Protein 5K92 (pdb70)

Radius of gyration: 14.02 Å; Cα contacts (8 Å, |Δi|>4): 47; chains: 3; bounding box: 42×18×30 Å

Secondary structure (DSSP, 8-state):
-HHHHHHHHHHHHHHHHHHHHHHHHHHT-/-HHHHHHHHHHHHHHHHHHHHHHHHHHH-/-HHHHHHHHHHHHHHHHHHHHHHHHHHT-

B-factor: mean 28.35, std 12.7, range [9.49, 78.38]

Foldseek 3Di:
DVVVVVVVVVVVVVVVVVVVVVVVVVVVD/DVVVVVVVVVVVVVVVVVVVVVVCVVVPD/DVVVVVVVVVVVVVVVVVVVVVVVVVVVD

Sequence (87 aa):
EWEALEKKLAALESSKCCQALLEKKLEALLEHGEWEALEKKLLAALESSKKCQALEKKLEALEHGEWEALLEKKLLAALESSKCCQALEEKKLEEALEHG

Solvent-accessible surface area: 5800 Å² total; per-residue (Å²): 147,41,117,66,15,58,157,78,4,51,40,4,66,70,114,0,108,46,7,58,131,86,4,78,65,38,76,132,97,140,99,112,41,6,70,126,108,2,48,64,8,55,65,63,8,114,44,8,57,135,90,4,69,60,68,87,131,101,134,55,130,49,2,59,160,84,4,56,60,7,60,76,86,0,40,60,7,53,136,58,4,68,56,35,84,155,91

Structure (mmCIF, N/CA/C/O backbone):
data_5K92
#
_entry.id   5K92
#
_cell.length_a   77.574
_cell.length_b   29.409
_cell.length_c   44.353
_cell.angle_alpha   90.00
_cell.angle_beta   118.78
_cell.angle_gamma   90.00
#
_symmetry.space_group_name_H-M   'C 1 2 1'
#
loop_
_entity.id
_entity.type
_entity.pdbx_description
1 polymer Apo-(CSL16C)3
2 non-polymer 'ZINC ION'
3 non-polymer DI(HYDROXYETHYL)ETHER
4 non-polymer 'CHLORIDE ION'
5 non-polymer 'TRIETHYLENE GLYCOL'
6 water water
#
loop_
_atom_site.group_PDB
_atom_site.id
_atom_site.type_symbol
_atom_site.label_atom_id
_atom_site.label_alt_id
_atom_site.label_comp_id
_atom_site.label_asym_id
_atom_site.label_entity_id
_atom_site.label_seq_id
_atom_site.pdbx_PDB_ins_code
_atom_site.Cartn_x
_atom_site.Cartn_y
_atom_site.Cartn_z
_atom_site.occupancy
_atom_site.B_iso_or_equiv
_atom_site.auth_seq_id
_atom_site.auth_comp_id
_atom_site.auth_asym_id
_atom_site.auth_atom_id
_atom_site.pdbx_PDB_model_num
ATOM 7 N N . GLU A 1 2 ? -7.953 9.112 20.583 1.00 31.14 1 GLU A N 1
ATOM 8 C CA . GLU A 1 2 ? -6.878 8.137 20.769 1.00 31.23 1 GLU A CA 1
ATOM 9 C C . GLU A 1 2 ? -6.796 7.161 19.605 1.00 31.60 1 GLU A C 1
ATOM 10 O O . GLU A 1 2 ? -5.701 6.851 19.159 1.00 30.33 1 GLU A O 1
ATOM 22 N N . TRP A 1 3 ? -7.931 6.682 19.099 1.00 24.89 2 TRP A N 1
ATOM 23 C CA . TRP A 1 3 ? -7.886 5.739 17.982 1.00 24.03 2 TRP A CA 1
ATOM 24 C C . TRP A 1 3 ? -7.345 6.432 16.724 1.00 26.84 2 TRP A C 1
ATOM 25 O O . TRP A 1 3 ? -6.445 5.911 16.061 1.00 26.02 2 TRP A O 1
ATOM 46 N N . GLU A 1 4 ? -7.851 7.634 16.436 1.00 27.21 3 GLU A N 1
ATOM 47 C CA . GLU A 1 4 ? -7.409 8.409 15.274 1.00 28.76 3 GLU A CA 1
ATOM 48 C C . GLU A 1 4 ? -5.920 8.682 15.359 1.00 34.05 3 GLU A C 1
ATOM 49 O O . GLU A 1 4 ? -5.218 8.552 14.345 1.00 32.60 3 GLU A O 1
ATOM 61 N N . ALA A 1 5 ? -5.407 8.973 16.568 1.00 31.12 4 ALA A N 1
ATOM 62 C CA . ALA A 1 5 ? -3.977 9.223 16.784 1.00 31.95 4 ALA A CA 1
ATOM 63 C C . ALA A 1 5 ? -3.149 7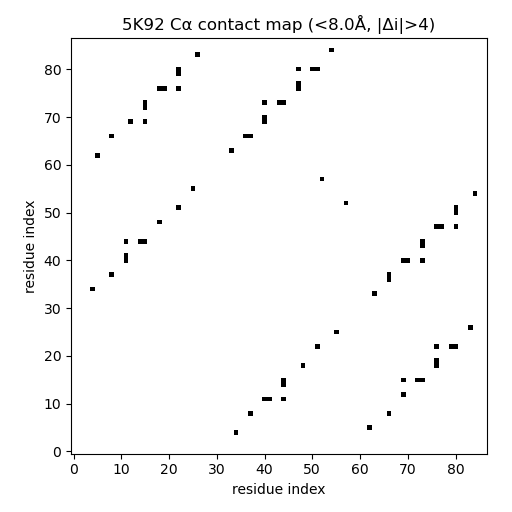.985 16.442 1.00 35.34 4 ALA A C 1
ATOM 64 O O . ALA A 1 5 ? -2.059 8.101 15.885 1.00 34.82 4 ALA A O 1
ATOM 71 N N . LEU A 1 6 ? -3.719 6.844 16.700 1.00 31.17 5 LEU A N 1
ATOM 72 C CA . LEU A 1 6 ? -3.038 5.549 16.470 1.00 31.27 5 LEU A CA 1
ATOM 73 C C . LEU A 1 6 ? -2.946 5.321 14.918 1.00 30.44 5 LEU A C 1
ATOM 74 O O . LEU A 1 6 ? -1.956 4.839 14.396 1.00 28.53 5 LEU A O 1
ATOM 90 N N . GLU A 1 7 ? -4.031 5.668 14.224 1.00 26.11 6 GLU A N 1
ATOM 91 C CA . GLU A 1 7 ? -4.080 5.516 12.773 1.00 23.92 6 GLU A CA 1
ATOM 92 C C . GLU A 1 7 ? -3.138 6.481 12.079 1.00 25.67 6 GLU A C 1
ATOM 93 O O . GLU A 1 7 ? -2.507 6.100 11.082 1.00 26.81 6 GLU A O 1
ATOM 105 N N . LYS A 1 8 ? -3.084 7.739 12.530 1.00 24.91 7 LYS A N 1
ATOM 106 C CA . LYS A 1 8 ? -2.221 8.754 11.905 1.00 26.24 7 LYS A CA 1
ATOM 107 C C . LYS A 1 8 ? -0.740 8.366 12.173 1.00 30.02 7 LYS A C 1
ATOM 108 O O . LYS A 1 8 ? 0.114 8.542 11.297 1.00 29.64 7 LYS A O 1
ATOM 127 N N . LYS A 1 9 ? -0.445 7.823 13.355 1.00 26.14 8 LYS A N 1
ATOM 128 C CA . LYS A 1 9 ? 0.923 7.380 13.678 1.00 27.82 8 LYS A CA 1
ATOM 129 C C . LYS A 1 9 ? 1.347 6.193 12.805 1.00 30.14 8 LYS A C 1
ATOM 130 O O . LYS A 1 9 ? 2.495 6.137 12.357 1.00 29.72 8 LYS A O 1
ATOM 149 N N . LEU A 1 10 ? 0.436 5.259 12.538 1.00 23.68 9 LEU A N 1
ATOM 150 C CA . LEU A 1 10 ? 0.726 4.108 11.693 1.00 23.27 9 LEU A CA 1
ATOM 151 C C . LEU A 1 10 ? 0.976 4.573 10.267 1.00 25.63 9 LEU A C 1
ATOM 152 O O . LEU A 1 10 ? 1.925 4.101 9.645 1.00 25.23 9 LEU A O 1
ATOM 168 N N . ALA A 1 11 ? 0.173 5.521 9.760 1.00 23.65 10 ALA A N 1
ATOM 169 C CA . ALA A 1 11 ? 0.352 6.104 8.437 1.00 23.28 10 ALA A CA 1
ATOM 170 C C . ALA A 1 11 ? 1.719 6.781 8.331 1.00 26.37 10 ALA A C 1
ATOM 171 O O . ALA A 1 11 ? 2.372 6.687 7.290 1.00 24.80 10 ALA A O 1
ATOM 178 N N . ALA A 1 12 ? 2.161 7.442 9.395 1.00 25.08 11 ALA A N 1
ATOM 179 C CA . ALA A 1 12 ? 3.473 8.120 9.383 1.00 27.68 11 ALA A CA 1
ATOM 180 C C . ALA A 1 12 ? 4.603 7.087 9.372 1.00 31.54 11 ALA A C 1
ATOM 181 O O . ALA A 1 12 ? 5.579 7.254 8.630 1.00 30.94 11 ALA A O 1
ATOM 188 N N . LEU A 1 13 ? 4.464 6.003 10.119 1.00 26.36 12 LEU A N 1
ATOM 189 C CA . LEU A 1 13 ? 5.442 4.918 10.121 1.00 27.90 12 LEU A CA 1
ATOM 190 C C . LEU A 1 13 ? 5.485 4.233 8.758 1.00 27.42 12 LEU A C 1
ATOM 191 O O . LEU A 1 13 ? 6.567 3.902 8.283 1.00 25.61 12 LEU A O 1
ATOM 207 N N . GLU A 1 14 ? 4.339 4.047 8.098 1.00 23.22 13 GLU A N 1
ATOM 208 C CA . GLU A 1 14 ? 4.345 3.421 6.791 1.00 21.28 13 GLU A CA 1
ATOM 209 C C . GLU A 1 14 ? 5.165 4.273 5.810 1.00 23.95 13 GLU A C 1
ATOM 210 O O . GLU A 1 14 ? 5.961 3.715 5.045 1.00 23.35 13 GLU A O 1
ATOM 222 N N . SER A 1 15 ? 4.975 5.605 5.831 1.00 22.24 14 SER A N 1
ATOM 223 C CA A SER A 1 15 ? 5.712 6.507 4.960 0.50 22.69 14 SER A CA 1
ATOM 224 C CA B SER A 1 15 ? 5.705 6.542 4.979 0.50 22.86 14 SER A CA 1
ATOM 225 C C . SER A 1 15 ? 7.212 6.461 5.286 1.00 25.83 14 SER A C 1
ATOM 226 O O . SER A 1 15 ? 8.042 6.413 4.369 1.00 23.53 14 SER A O 1
ATOM 241 N N . LYS A 1 16 ? 7.570 6.436 6.545 1.00 23.87 15 LYS A N 1
ATOM 242 C CA . LYS A 1 16 ? 8.985 6.377 6.943 1.00 26.33 15 LYS A CA 1
ATOM 243 C C . LYS A 1 16 ? 9.649 5.063 6.522 1.00 29.99 15 LYS A C 1
ATOM 244 O O . LYS A 1 16 ? 10.788 5.066 6.045 1.00 28.19 15 LYS A O 1
ATOM 263 N N . CYS A 1 17 ? 8.904 3.935 6.557 1.00 26.97 16 CYS A N 1
ATOM 264 C CA A CYS A 1 17 ? 9.458 2.646 6.152 0.50 28.66 16 CYS A CA 1
ATOM 265 C CA B CYS A 1 17 ? 9.391 2.615 6.237 0.50 25.08 16 CYS A CA 1
ATOM 266 C C . CYS A 1 17 ? 9.592 2.528 4.637 1.00 26.83 16 CYS A C 1
ATOM 267 O O . CYS A 1 17 ? 10.574 1.929 4.157 1.00 24.28 16 CYS A O 1
ATOM 281 N N . GLN A 1 18 ? 8.710 3.128 3.946 1.00 21.28 17 GLN A N 1
ATOM 282 C CA . GLN A 1 18 ? 8.830 3.185 2.504 1.00 21.35 17 GLN A CA 1
ATOM 283 C C . GLN A 1 18 ? 10.095 3.994 2.197 1.00 22.78 17 GLN A C 1
ATOM 284 O O . GLN A 1 18 ? 10.872 3.611 1.319 1.00 22.62 17 GLN A O 1
ATOM 298 N N . ALA A 1 19 ? 10.314 5.107 2.889 1.00 21.74 18 ALA A N 1
ATOM 299 C CA . ALA A 1 19 ? 11.496 5.908 2.600 1.00 22.99 18 ALA A CA 1
ATOM 300 C C . ALA A 1 19 ? 12.760 5.129 2.903 1.00 24.11 18 ALA A C 1
ATOM 301 O O . ALA A 1 19 ? 13.729 5.191 2.139 1.00 22.33 18 ALA A O 1
ATOM 308 N N . LEU A 1 20 ? 12.768 4.374 3.972 1.00 21.39 19 LEU A N 1
ATOM 309 C CA A LEU A 1 20 ? 13.926 3.544 4.338 0.50 20.78 19 LEU A CA 1
ATOM 310 C CA B LEU A 1 20 ? 13.930 3.589 4.330 0.50 21.19 19 LEU A CA 1
ATOM 311 C C . LEU A 1 20 ? 14.188 2.517 3.269 1.00 21.74 19 LEU A C 1
ATOM 312 O O . LEU A 1 20 ? 15.332 2.270 2.907 1.00 20.97 19 LEU A O 1
ATOM 343 N N . GLU A 1 21 ? 13.136 1.880 2.777 1.00 17.49 20 GLU A N 1
ATOM 344 C CA . GLU A 1 21 ? 13.255 0.862 1.749 1.00 17.47 20 GLU A CA 1
ATOM 345 C C . GLU A 1 21 ? 13.896 1.422 0.511 1.00 17.53 20 GLU A C 1
ATOM 346 O O . GLU A 1 21 ? 14.723 0.763 -0.100 1.00 17.51 20 GLU A O 1
ATOM 358 N N . LYS A 1 22 ? 13.443 2.604 0.057 1.00 16.88 21 LYS A N 1
ATOM 359 C CA . LYS A 1 22 ? 14.011 3.143 -1.169 1.00 17.49 21 LYS A CA 1
ATOM 360 C C . LYS A 1 22 ? 15.457 3.568 -0.950 1.00 17.70 21 LYS A C 1
ATOM 361 O O . LYS A 1 22 ? 16.277 3.367 -1.845 1.00 17.87 21 LYS A O 1
ATOM 380 N N . LYS A 1 23 ? 15.803 4.110 0.234 1.00 17.87 22 LYS A N 1
ATOM 381 C CA . LYS A 1 23 ? 17.168 4.532 0.520 1.00 19.49 22 LYS A CA 1
ATOM 382 C C . LYS A 1 23 ? 18.083 3.331 0.607 1.00 18.15 22 LYS A C 1
ATOM 383 O O . LYS A 1 23 ? 19.217 3.377 0.076 1.00 18.97 22 LYS A O 1
ATOM 402 N N . LEU A 1 24 ? 17.628 2.226 1.209 1.00 17.89 23 LEU A N 1
ATOM 403 C CA . LEU A 1 24 ? 18.441 1.033 1.278 1.00 17.73 23 LEU A CA 1
ATOM 404 C C . LEU A 1 24 ? 18.678 0.478 -0.154 1.00 17.36 23 LEU A C 1
ATOM 405 O O . LEU A 1 24 ? 19.776 0.009 -0.473 1.00 16.84 23 LEU A O 1
ATOM 421 N N . GLU A 1 25 ? 17.642 0.541 -1.032 1.00 14.77 24 GLU A N 1
ATOM 422 C CA . GLU A 1 25 ? 17.795 0.103 -2.416 1.00 15.77 24 GLU A CA 1
ATOM 423 C C . GLU A 1 25 ? 18.880 0.925 -3.107 1.00 17.64 24 GLU A C 1
ATOM 424 O O . GLU A 1 25 ? 19.692 0.399 -3.864 1.00 17.36 24 GLU A O 1
ATOM 436 N N . ALA A 1 26 ? 18.930 2.216 -2.836 1.00 15.81 25 ALA A N 1
ATOM 437 C CA . ALA A 1 26 ? 19.984 3.029 -3.444 1.00 16.63 25 ALA A CA 1
ATOM 438 C C . ALA A 1 26 ? 21.356 2.655 -2.928 1.00 18.16 25 ALA A C 1
ATOM 439 O O . ALA A 1 26 ? 22.284 2.498 -3.718 1.00 17.58 25 ALA A O 1
ATOM 446 N N . LEU A 1 27 ? 21.495 2.492 -1.599 1.00 17.70 26 LEU A N 1
ATOM 447 C CA A LEU A 1 27 ? 22.797 2.149 -1.022 0.50 17.36 26 LEU A CA 1
ATOM 448 C CA B LEU A 1 27 ? 22.771 2.177 -0.977 0.50 18.18 26 LEU A CA 1
ATOM 449 C C . LEU A 1 27 ? 23.296 0.824 -1.492 1.00 20.87 26 LEU A C 1
ATOM 450 O O . LEU A 1 27 ? 24.486 0.668 -1.709 1.00 22.00 26 LEU A O 1
ATOM 481 N N . GLU A 1 28 ? 22.407 -0.138 -1.653 1.00 18.01 27 GLU A N 1
ATOM 482 C CA . GLU A 1 28 ? 22.723 -1.452 -2.183 1.00 18.42 27 GLU A CA 1
ATOM 483 C C . GLU A 1 28 ? 23.412 -1.331 -3.521 1.00 20.09 27 GLU A C 1
ATOM 484 O O . GLU A 1 28 ? 24.195 -2.220 -3.912 1.00 21.77 27 GLU A O 1
ATOM 496 N N . HIS A 1 29 ? 23.083 -0.280 -4.289 1.00 17.84 28 HIS A N 1
ATOM 497 C CA . HIS A 1 29 ? 23.616 -0.057 -5.628 1.00 19.08 28 HIS A CA 1
ATOM 498 C C . HIS A 1 29 ? 24.677 1.068 -5.653 1.00 23.85 28 HIS A C 1
ATOM 499 O O . HIS A 1 29 ? 24.952 1.601 -6.748 1.00 25.54 28 HIS A O 1
ATOM 513 N N . GLY A 1 30 ? 25.277 1.365 -4.502 1.00 22.73 29 GLY A N 1
ATOM 514 C CA . GLY A 1 30 ? 26.379 2.327 -4.400 1.00 24.84 29 GLY A CA 1
ATOM 515 C C . GLY A 1 30 ? 26.030 3.607 -3.663 1.00 27.89 29 GLY A C 1
ATOM 516 O O . GLY A 1 30 ? 26.909 4.281 -3.086 0.80 26.97 29 GLY A O 1
ATOM 527 N N . GLU B 1 2 ? -6.279 -5.872 24.063 1.00 16.70 1 GLU B N 1
ATOM 528 C CA . GLU B 1 2 ? -5.984 -5.699 22.639 1.00 18.62 1 GLU B CA 1
ATOM 529 C C . GLU B 1 2 ? -5.475 -4.317 22.269 1.00 18.36 1 GLU B C 1
ATOM 530 O O . GLU B 1 2 ? -4.517 -4.232 21.512 1.00 19.02 1 GLU B O 1
ATOM 542 N N . TRP B 1 3 ? -6.009 -3.265 22.843 1.00 16.76 2 TRP B N 1
ATOM 543 C CA . TRP B 1 3 ? -5.523 -1.916 22.548 1.00 18.53 2 TRP B CA 1
ATOM 544 C C . TRP B 1 3 ? -4.083 -1.755 22.976 1.00 19.96 2 TRP B C 1
ATOM 545 O O . TRP B 1 3 ? -3.244 -1.266 22.217 1.00 19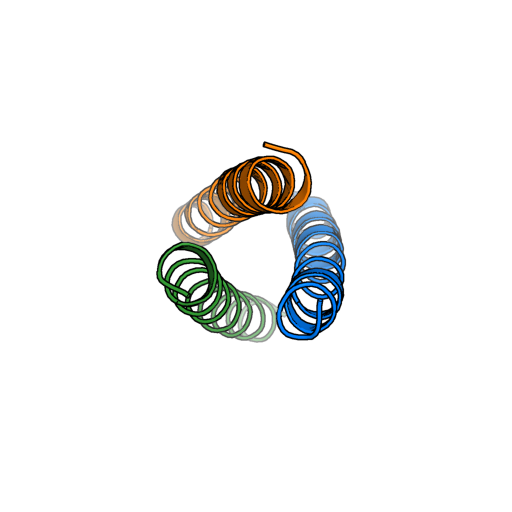.49 2 TRP B O 1
ATOM 566 N N . GLU B 1 4 ? -3.765 -2.162 24.203 1.00 16.74 3 GLU B N 1
ATOM 567 C CA . GLU B 1 4 ? -2.403 -2.102 24.703 1.00 16.78 3 GLU B CA 1
ATOM 568 C C . GLU B 1 4 ? -1.468 -2.870 23.786 1.00 18.43 3 GLU B C 1
ATOM 569 O O . GLU B 1 4 ? -0.340 -2.403 23.545 1.00 17.79 3 GLU B O 1
ATOM 581 N N . ALA B 1 5 ? -1.856 -4.051 23.331 1.00 16.72 4 ALA B N 1
ATOM 582 C CA . ALA B 1 5 ? -1.006 -4.857 22.451 1.00 16.92 4 ALA B CA 1
ATOM 583 C C . ALA B 1 5 ? -0.721 -4.100 21.152 1.00 19.77 4 ALA B C 1
ATOM 584 O O . ALA B 1 5 ? 0.440 -4.107 20.709 1.00 20.55 4 ALA B O 1
ATOM 591 N N . LEU B 1 6 ? -1.712 -3.363 20.632 1.00 18.75 5 LEU B N 1
ATOM 592 C CA . LEU B 1 6 ? -1.539 -2.554 19.406 1.00 21.57 5 LEU B CA 1
ATOM 593 C C . LEU B 1 6 ? -0.585 -1.422 19.674 1.00 24.64 5 LEU B C 1
ATOM 594 O O . LEU B 1 6 ? 0.325 -1.182 18.883 1.00 23.42 5 LEU B O 1
ATOM 610 N N . GLU B 1 7 ? -0.788 -0.698 20.763 1.00 20.34 6 GLU B N 1
ATOM 611 C CA . GLU B 1 7 ? 0.081 0.419 21.123 1.00 22.94 6 GLU B CA 1
ATOM 612 C C . GLU B 1 7 ? 1.508 -0.038 21.315 1.00 25.45 6 GLU B C 1
ATOM 613 O O . GLU B 1 7 ? 2.430 0.651 20.833 1.00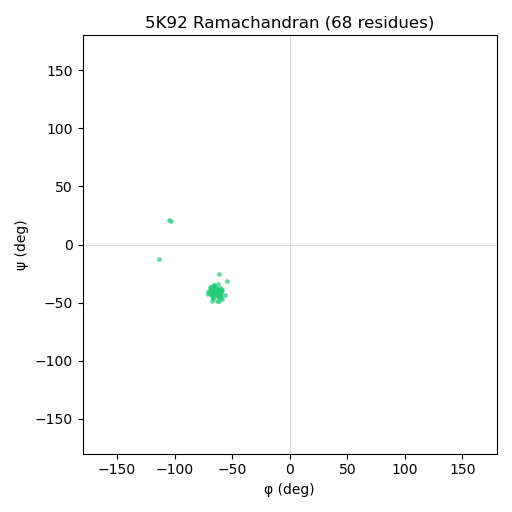 25.93 6 GLU B O 1
ATOM 625 N N . LYS B 1 8 ? 1.733 -1.189 21.970 1.00 21.19 7 LYS B N 1
ATOM 626 C CA . LYS B 1 8 ? 3.062 -1.733 22.181 1.00 21.77 7 LYS B CA 1
ATOM 627 C C . LYS B 1 8 ? 3.714 -2.132 20.869 1.00 23.44 7 LYS B C 1
ATOM 628 O O . LYS B 1 8 ? 4.921 -1.914 20.674 1.00 24.21 7 LYS B O 1
ATOM 647 N N . LYS B 1 9 ? 2.957 -2.753 19.966 1.00 21.15 8 LYS B N 1
ATOM 648 C CA . LYS B 1 9 ? 3.563 -3.140 18.700 1.00 21.76 8 LYS B CA 1
ATOM 649 C C . LYS B 1 9 ? 3.938 -1.897 17.889 1.00 21.98 8 LYS B C 1
ATOM 650 O O . LYS B 1 9 ? 4.994 -1.917 17.243 1.00 21.09 8 LYS B O 1
ATOM 669 N N . LEU B 1 10 ? 3.123 -0.859 17.887 1.00 19.83 9 LEU B N 1
ATOM 670 C CA A LEU B 1 10 ? 3.415 0.371 17.151 0.50 21.60 9 LEU B CA 1
ATOM 671 C CA B LEU B 1 10 ? 3.441 0.375 17.160 0.50 21.44 9 LEU B CA 1
ATOM 672 C C . LEU B 1 10 ? 4.653 1.043 17.746 1.00 24.79 9 LEU B C 1
ATOM 673 O O . LEU B 1 10 ? 5.519 1.504 17.004 1.00 24.71 9 LEU B O 1
ATOM 704 N N . ALA B 1 11 ? 4.753 1.087 19.068 1.00 22.55 10 ALA B N 1
ATOM 705 C CA . ALA B 1 11 ? 5.933 1.686 19.705 1.00 22.46 10 ALA B CA 1
ATOM 706 C C . ALA B 1 11 ? 7.197 0.910 19.361 1.00 24.29 10 ALA B C 1
ATOM 707 O O . ALA B 1 11 ? 8.253 1.531 19.089 1.00 24.00 10 ALA B O 1
ATOM 714 N N . ALA B 1 12 ? 7.143 -0.429 19.359 1.00 21.94 11 ALA B N 1
ATOM 715 C CA . ALA B 1 12 ? 8.266 -1.283 18.993 1.00 24.15 11 ALA B CA 1
ATOM 716 C C . ALA B 1 12 ? 8.663 -1.025 17.548 1.00 23.15 11 ALA B C 1
ATOM 717 O O . ALA B 1 12 ? 9.857 -0.955 17.278 1.00 22.70 11 ALA B O 1
ATOM 724 N N . LEU B 1 13 ? 7.700 -0.864 16.632 1.00 21.37 12 LEU B N 1
ATOM 725 C CA . LEU B 1 13 ? 8.047 -0.566 15.231 1.00 21.76 12 LEU B CA 1
ATOM 726 C C . LEU B 1 13 ? 8.648 0.813 15.078 1.00 24.34 12 LEU B C 1
ATOM 727 O O . LEU B 1 13 ? 9.561 0.981 14.270 1.00 23.57 12 LEU B O 1
ATOM 743 N N . GLU B 1 14 ? 8.165 1.805 15.815 1.00 21.63 13 GLU B N 1
ATOM 744 C CA . GLU B 1 14 ? 8.737 3.147 15.744 1.00 22.95 13 GLU B CA 1
ATOM 745 C C . GLU B 1 14 ? 10.207 3.079 16.168 1.00 26.68 13 GLU B C 1
ATOM 746 O O . GLU B 1 14 ? 11.072 3.659 15.484 1.00 25.82 13 GLU B O 1
ATOM 758 N N . SER B 1 15 ? 10.506 2.358 17.254 1.00 23.21 14 SER B N 1
ATOM 759 C CA A SER B 1 15 ? 11.868 2.205 17.754 0.50 22.84 14 SER B CA 1
ATOM 760 C CA B SER B 1 15 ? 11.863 2.179 17.774 0.50 23.01 14 SER B CA 1
ATOM 761 C C . SER B 1 15 ? 12.743 1.460 16.755 1.00 24.84 14 SER B C 1
ATOM 762 O O . SER B 1 15 ? 13.901 1.873 16.506 1.00 24.35 14 SER B O 1
ATOM 777 N N . LYS B 1 16 ? 12.218 0.367 16.166 1.00 22.13 15 LYS B N 1
ATOM 778 C CA A LYS B 1 16 ? 12.948 -0.400 15.167 0.26 21.04 15 LYS B CA 1
ATOM 779 C CA B LYS B 1 16 ? 12.966 -0.385 15.166 0.66 22.31 15 LYS B CA 1
ATOM 780 C C . LYS B 1 16 ? 13.299 0.489 13.974 1.00 23.08 15 LYS B C 1
ATOM 781 O O . LYS B 1 16 ? 14.417 0.433 13.501 1.00 21.95 15 LYS B O 1
ATOM 818 N N . CYS B 1 17 ? 12.361 1.325 13.500 1.00 24.47 16 CYS B N 1
ATOM 819 C CA . CYS B 1 17 ? 12.629 2.230 12.354 1.00 26.31 16 CYS B CA 1
ATOM 820 C C . CYS B 1 17 ? 13.656 3.284 12.671 1.00 28.22 16 CYS B C 1
ATOM 821 O O . CYS B 1 17 ? 14.451 3.635 11.784 1.00 23.89 16 CYS B O 1
ATOM 829 N N . GLN B 1 18 ? 13.687 3.785 13.904 1.00 25.29 17 GLN B N 1
ATOM 830 C CA . GLN B 1 18 ? 14.706 4.758 14.331 1.00 25.10 17 GLN B CA 1
ATOM 831 C C . GLN B 1 18 ? 16.061 4.084 14.366 1.00 25.60 17 GLN B C 1
ATOM 832 O O . GLN B 1 18 ? 17.060 4.656 13.940 1.00 24.45 17 GLN B O 1
ATOM 846 N N . ALA B 1 19 ? 16.113 2.857 14.816 1.00 20.94 18 ALA B N 1
ATOM 847 C CA . ALA B 1 19 ? 17.347 2.098 14.899 1.00 20.15 18 ALA B CA 1
ATOM 848 C C . ALA B 1 19 ? 17.852 1.775 13.480 1.00 20.22 18 ALA B C 1
ATOM 849 O O . ALA B 1 19 ? 19.049 1.888 13.231 1.00 19.55 18 ALA B O 1
ATOM 856 N N . LEU B 1 20 ? 16.954 1.435 12.556 1.00 18.46 19 LEU B N 1
ATOM 857 C CA . LEU B 1 20 ? 17.372 1.135 11.185 1.00 19.53 19 LEU B CA 1
ATOM 858 C C . LEU B 1 20 ? 17.885 2.366 10.475 1.00 21.02 19 LEU B C 1
ATOM 859 O O . LEU B 1 20 ? 18.914 2.269 9.798 1.00 18.62 19 LEU B O 1
ATOM 875 N N . GLU B 1 21 ? 17.212 3.508 10.647 1.00 19.09 20 GLU B N 1
ATOM 876 C CA . GLU B 1 21 ? 17.648 4.734 9.983 1.00 20.23 20 GLU B CA 1
ATOM 877 C C . GLU B 1 21 ? 19.029 5.095 10.556 1.00 18.91 20 GLU B C 1
ATOM 878 O O . GLU B 1 21 ? 19.916 5.459 9.777 1.00 18.85 20 GLU B O 1
ATOM 890 N N . LYS B 1 22 ? 19.284 4.922 11.845 1.00 17.81 21 LYS B N 1
ATOM 891 C CA . LYS B 1 22 ? 20.590 5.200 12.437 1.00 19.42 21 LYS B CA 1
ATOM 892 C C . LYS B 1 22 ? 21.674 4.309 11.812 1.00 18.96 21 LYS B C 1
ATOM 893 O O . LYS B 1 22 ? 22.745 4.778 11.418 1.00 21.00 21 LYS B O 1
ATOM 912 N N . LYS B 1 23 ? 21.417 3.002 11.717 1.00 18.07 22 LYS B N 1
ATOM 913 C CA . LYS B 1 23 ? 22.387 2.082 11.141 1.00 19.17 22 LYS B CA 1
ATOM 914 C C . LYS B 1 23 ? 22.604 2.369 9.637 1.00 17.13 22 LYS B C 1
ATOM 915 O O . LYS B 1 23 ? 23.732 2.240 9.155 1.00 18.17 22 LYS B O 1
ATOM 934 N N . LEU B 1 24 ? 21.565 2.782 8.905 1.00 16.55 23 LEU B N 1
ATOM 935 C CA . LEU B 1 24 ? 21.711 3.168 7.489 1.00 17.14 23 LEU B CA 1
ATOM 936 C C . LEU B 1 24 ? 22.631 4.362 7.368 1.00 16.92 23 LEU B C 1
ATOM 937 O O . LEU B 1 24 ? 23.492 4.387 6.479 1.00 16.53 23 LEU B O 1
ATOM 953 N N . GLU B 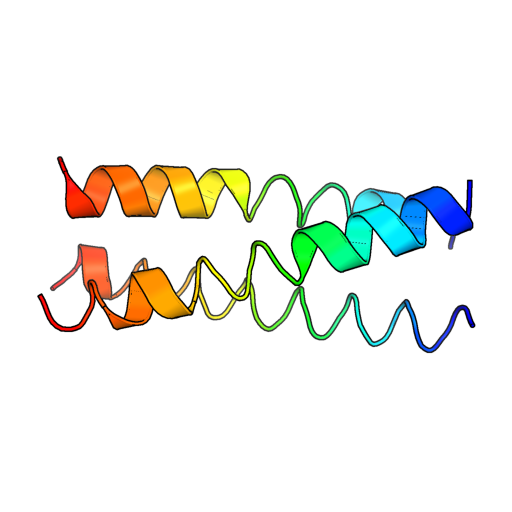1 25 ? 22.447 5.354 8.247 1.00 15.46 24 GLU B N 1
ATOM 954 C CA . GLU B 1 25 ? 23.276 6.552 8.190 1.00 14.57 24 GLU B CA 1
ATOM 955 C C . GLU B 1 25 ? 24.728 6.229 8.498 1.00 15.42 24 GLU B C 1
ATOM 956 O O . GLU B 1 25 ? 25.644 6.701 7.814 1.00 15.46 24 GLU B O 1
ATOM 968 N N . ALA B 1 26 ? 24.949 5.342 9.477 1.00 15.84 25 ALA B N 1
ATOM 969 C CA . ALA B 1 26 ? 26.292 4.887 9.784 1.00 18.20 25 ALA B CA 1
ATOM 970 C C . ALA B 1 26 ? 26.948 4.137 8.629 1.00 19.99 25 ALA B C 1
ATOM 971 O O . ALA B 1 26 ? 28.148 4.321 8.333 1.00 20.12 25 ALA B O 1
ATOM 978 N N . LEU B 1 27 ? 26.181 3.327 7.913 1.00 17.00 26 LEU B N 1
ATOM 979 C CA . LEU B 1 27 ? 26.738 2.613 6.785 1.00 18.99 26 LEU B CA 1
ATOM 980 C C . LEU B 1 27 ? 27.030 3.551 5.651 1.00 19.86 26 LEU B C 1
ATOM 981 O O . LEU B 1 27 ? 28.045 3.396 4.971 1.00 21.68 26 LEU B O 1
ATOM 997 N N . GLU B 1 28 ? 26.122 4.478 5.367 1.00 16.09 27 GLU B N 1
ATOM 998 C CA . GLU B 1 28 ? 26.315 5.365 4.264 1.00 16.14 27 GLU B CA 1
ATOM 999 C C . GLU B 1 28 ? 27.475 6.317 4.465 1.00 17.36 27 GLU B C 1
ATOM 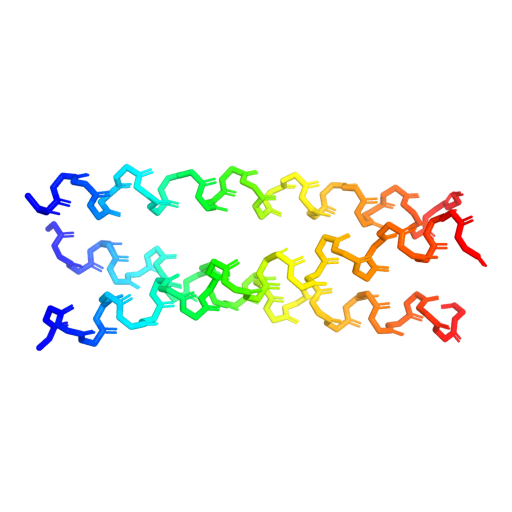1000 O O . GLU B 1 28 ? 28.174 6.590 3.488 1.00 18.64 27 GLU B O 1
ATOM 1012 N N . HIS B 1 29 ? 27.639 6.840 5.657 1.00 15.17 28 HIS B N 1
ATOM 1013 C CA . HIS B 1 29 ? 28.588 7.946 5.907 1.00 15.31 28 HIS B CA 1
ATOM 1014 C C . HIS B 1 29 ? 29.768 7.588 6.780 1.00 19.01 28 HIS B C 1
ATOM 1015 O O . HIS B 1 29 ? 30.736 8.370 6.808 1.00 19.28 28 HIS B O 1
ATOM 1029 N N . GLY B 1 30 ? 29.729 6.448 7.432 1.00 18.39 29 GLY B N 1
ATOM 1030 C CA . GLY B 1 30 ? 30.758 6.069 8.396 1.00 19.45 29 GLY B CA 1
ATOM 1031 C C . GLY B 1 30 ? 31.855 5.182 7.885 1.00 26.64 29 GLY B C 1
ATOM 1032 O O . GLY B 1 30 ? 32.791 4.911 8.651 1.00 28.03 29 GLY B O 1
ATOM 1043 N N . GLU C 1 2 ? -12.646 -1.835 10.954 0.93 18.96 1 GLU C N 1
ATOM 1044 C CA . GLU C 1 2 ? -11.683 -0.773 11.270 0.93 20.81 1 GLU C CA 1
ATOM 1045 C C . GLU C 1 2 ? -10.440 -1.362 12.010 0.93 19.77 1 GLU C C 1
ATOM 1046 O O . GLU C 1 2 ? -9.284 -1.214 11.596 0.93 18.91 1 GLU C O 1
ATOM 1057 N N . TRP C 1 3 ? -10.708 -2.081 13.058 1.00 18.06 2 TRP C N 1
ATOM 1058 C CA . TRP C 1 3 ? -9.656 -2.642 13.875 1.00 19.02 2 TRP C CA 1
ATOM 1059 C C . TRP C 1 3 ? -8.881 -3.723 13.136 1.00 19.14 2 TRP C C 1
ATOM 1060 O O . TRP C 1 3 ? -7.646 -3.738 13.158 1.00 20.26 2 TRP C O 1
ATOM 1073 N N . GLU C 1 4 ? -9.568 -4.584 12.463 1.00 17.85 3 GLU C N 1
ATOM 1074 C CA . GLU C 1 4 ? -8.947 -5.714 11.754 1.00 17.64 3 GLU C CA 1
ATOM 1075 C C . GLU C 1 4 ? -8.050 -5.208 10.619 1.00 20.00 3 GLU C C 1
ATOM 1076 O O . GLU C 1 4 ? -6.971 -5.760 10.387 1.00 19.41 3 GLU C O 1
ATOM 1088 N N . ALA C 1 5 ? -8.475 -4.141 9.911 1.00 18.27 4 ALA C N 1
ATOM 1089 C CA . ALA C 1 5 ? -7.635 -3.564 8.854 1.00 17.27 4 ALA C CA 1
ATOM 1090 C C . ALA C 1 5 ? -6.391 -2.931 9.450 1.00 18.89 4 ALA C C 1
ATOM 1091 O O . ALA C 1 5 ? -5.338 -3.036 8.832 1.00 18.79 4 ALA C O 1
ATOM 1098 N N . LEU C 1 6 ? -6.486 -2.276 10.632 1.00 16.96 5 LEU C N 1
ATOM 1099 C CA A LEU C 1 6 ? -5.294 -1.667 11.217 0.50 17.09 5 LEU C CA 1
ATOM 1100 C CA B LEU C 1 6 ? -5.336 -1.654 11.308 0.50 18.65 5 LEU C CA 1
ATOM 1101 C C . LEU C 1 6 ? -4.355 -2.759 11.685 1.00 19.56 5 LEU C C 1
ATOM 1102 O O . LEU C 1 6 ? -3.139 -2.641 11.451 1.00 18.39 5 LEU C O 1
ATOM 1133 N N . GLU C 1 7 ? -4.866 -3.859 12.231 1.00 18.31 6 GLU C N 1
ATOM 1134 C CA . GLU C 1 7 ? -3.978 -4.969 12.623 1.00 18.20 6 GLU C CA 1
ATOM 1135 C C . GLU C 1 7 ? -3.267 -5.566 11.419 1.00 20.70 6 GLU C C 1
ATOM 1136 O O . GLU C 1 7 ? -2.083 -5.903 11.511 1.00 20.80 6 GLU C O 1
ATOM 1148 N N . LYS C 1 8 ? -3.956 -5.699 10.295 1.00 17.96 7 LYS C N 1
ATOM 1149 C CA . LYS C 1 8 ? -3.355 -6.210 9.063 1.00 18.80 7 LYS C CA 1
ATOM 1150 C C . LYS C 1 8 ? -2.253 -5.274 8.613 1.00 19.23 7 LYS C C 1
ATOM 1151 O O . LYS C 1 8 ? -1.164 -5.754 8.256 1.00 19.33 7 LYS C O 1
ATOM 1170 N N . LYS C 1 9 ? -2.493 -3.943 8.635 1.00 18.15 8 LYS C N 1
ATOM 1171 C CA . LYS C 1 9 ? -1.470 -2.976 8.228 1.00 18.40 8 LYS C CA 1
ATOM 1172 C C . LYS C 1 9 ? -0.254 -3.074 9.156 1.00 19.73 8 LYS C C 1
ATOM 1173 O O . LYS C 1 9 ? 0.879 -2.993 8.681 1.00 19.40 8 LYS C O 1
ATOM 1192 N N . LEU C 1 10 ? -0.466 -3.237 10.464 1.00 17.73 9 LEU C N 1
ATOM 1193 C CA A LEU C 1 10 ? 0.635 -3.387 11.424 0.50 18.26 9 LEU C CA 1
ATOM 1194 C CA B LEU C 1 10 ? 0.613 -3.368 11.412 0.50 17.53 9 LEU C CA 1
ATOM 1195 C C . LEU C 1 10 ? 1.412 -4.644 11.154 1.00 19.35 9 LEU C C 1
ATOM 1196 O O . LEU C 1 10 ? 2.643 -4.608 11.165 1.00 18.61 9 LEU C O 1
ATOM 1227 N N . ALA C 1 11 ? 0.757 -5.750 10.887 1.00 18.33 10 ALA C N 1
ATOM 1228 C CA . ALA C 1 11 ? 1.481 -6.981 10.595 1.00 19.00 10 ALA C CA 1
ATOM 1229 C C . ALA C 1 11 ? 2.305 -6.850 9.297 1.00 21.05 10 ALA C C 1
ATOM 1230 O O . ALA C 1 11 ? 3.454 -7.330 9.230 1.00 20.44 10 ALA C O 1
ATOM 1237 N N . ALA C 1 12 ? 1.774 -6.159 8.293 1.00 18.94 11 ALA C N 1
ATOM 1238 C CA . ALA C 1 12 ? 2.529 -5.966 7.041 1.00 18.86 11 ALA C CA 1
ATOM 1239 C C . ALA C 1 12 ? 3.723 -5.069 7.290 1.00 18.96 11 ALA C C 1
ATOM 1240 O O . ALA C 1 12 ? 4.796 -5.305 6.714 1.00 19.29 11 ALA C O 1
ATOM 1247 N N . LEU C 1 13 ? 3.568 -4.058 8.144 1.00 17.50 12 LEU C N 1
ATOM 1248 C CA . LEU C 1 13 ? 4.676 -3.163 8.467 1.00 18.29 12 LEU C CA 1
ATOM 1249 C C . LEU C 1 13 ? 5.746 -3.913 9.256 1.00 18.58 12 LEU C C 1
ATOM 1250 O O . LEU C 1 13 ? 6.929 -3.715 8.990 1.00 18.30 12 LEU C O 1
ATOM 1266 N N . GLU C 1 14 ? 5.354 -4.806 10.184 1.00 16.97 13 GLU C N 1
ATOM 1267 C CA . GLU C 1 14 ? 6.332 -5.627 10.926 1.00 18.84 13 GLU C CA 1
ATOM 1268 C C . GLU C 1 14 ? 7.118 -6.489 9.959 1.00 19.35 13 GLU C C 1
ATOM 1269 O O . GLU C 1 14 ? 8.345 -6.563 10.078 1.00 20.39 13 GLU C O 1
ATOM 1281 N N . SER C 1 15 ? 6.457 -7.102 8.969 1.00 17.28 14 SER C N 1
ATOM 1282 C CA A SER C 1 15 ? 7.123 -7.928 7.960 0.50 17.89 14 SER C CA 1
ATOM 1283 C CA B SER C 1 15 ? 7.174 -7.931 8.001 0.50 17.98 14 SER C CA 1
ATOM 1284 C C . SER C 1 15 ? 8.126 -7.076 7.160 1.00 20.44 14 SER C C 1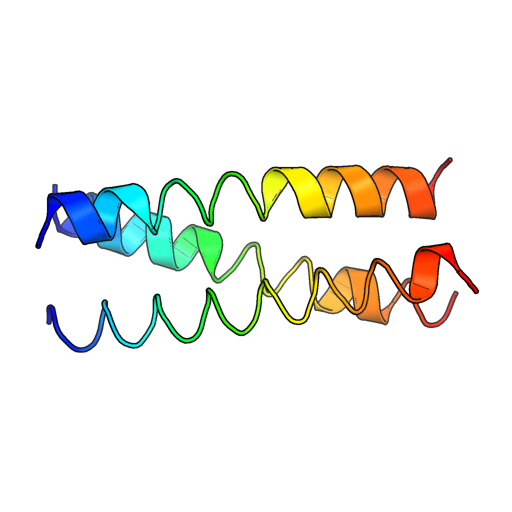
ATOM 1285 O O . SER C 1 15 ? 9.286 -7.475 6.928 1.00 19.82 14 SER C O 1
ATOM 1300 N N . LYS C 1 16 ? 7.684 -5.880 6.740 1.00 18.74 15 LYS C N 1
ATOM 1301 C CA . LYS C 1 16 ? 8.532 -4.972 5.961 1.00 18.53 15 LYS C CA 1
ATOM 1302 C C . LYS C 1 16 ? 9.736 -4.525 6.778 1.00 19.08 15 LYS C C 1
ATOM 1303 O O . LYS C 1 16 ? 10.863 -4.496 6.251 1.00 18.63 15 LYS C O 1
ATOM 1322 N N . CYS C 1 17 ? 9.578 -4.196 8.062 1.00 18.42 16 CYS C N 1
ATOM 1323 C CA A CYS C 1 17 ? 10.741 -3.770 8.854 0.50 20.50 16 CYS C CA 1
ATOM 1324 C CA B CYS C 1 17 ? 10.691 -3.777 8.911 0.50 18.58 16 CYS C CA 1
ATOM 1325 C C . CYS C 1 17 ? 11.713 -4.896 9.062 1.00 20.46 16 CYS C C 1
ATOM 1326 O O 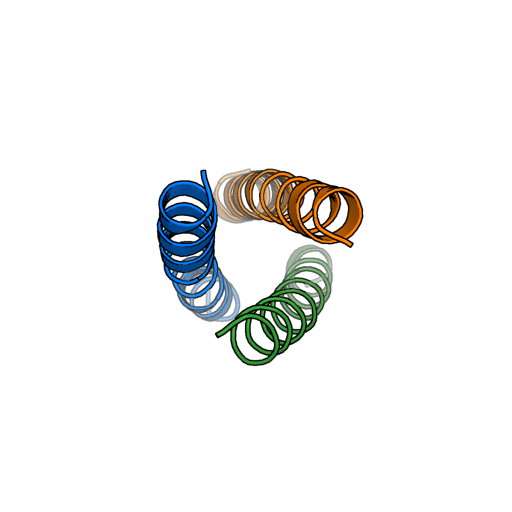. CYS C 1 17 ? 12.932 -4.674 9.050 1.00 19.09 16 CYS C O 1
ATOM 1341 N N . GLN C 1 18 ? 11.219 -6.112 9.254 1.00 17.78 17 GLN C N 1
ATOM 1342 C CA . GLN C 1 18 ? 12.117 -7.242 9.414 1.00 19.92 17 GLN C CA 1
ATOM 1343 C C . GLN C 1 18 ? 12.938 -7.429 8.146 1.00 19.78 17 GLN C C 1
ATOM 1344 O O . GLN C 1 18 ? 14.150 -7.697 8.208 1.00 20.13 17 GLN C O 1
ATOM 1348 N N . ALA C 1 19 ? 12.300 -7.291 6.985 1.00 17.32 18 ALA C N 1
ATOM 1349 C CA . ALA C 1 19 ? 13.030 -7.415 5.737 1.00 18.30 18 ALA C CA 1
ATOM 1350 C C . ALA C 1 19 ? 14.090 -6.356 5.591 1.00 18.03 18 ALA C C 1
ATOM 1351 O O . ALA C 1 19 ? 15.169 -6.643 5.126 1.00 18.51 18 ALA C O 1
ATOM 1358 N N . LEU C 1 20 ? 13.793 -5.126 5.969 1.00 15.94 19 LEU C N 1
ATOM 1359 C CA . LEU C 1 20 ? 14.790 -4.047 5.903 1.00 15.75 19 LEU C CA 1
ATOM 1360 C C . LEU C 1 20 ? 15.946 -4.337 6.843 1.00 15.65 19 LEU C C 1
ATOM 1361 O O . LEU C 1 20 ? 17.087 -4.051 6.481 1.00 15.25 19 LEU C O 1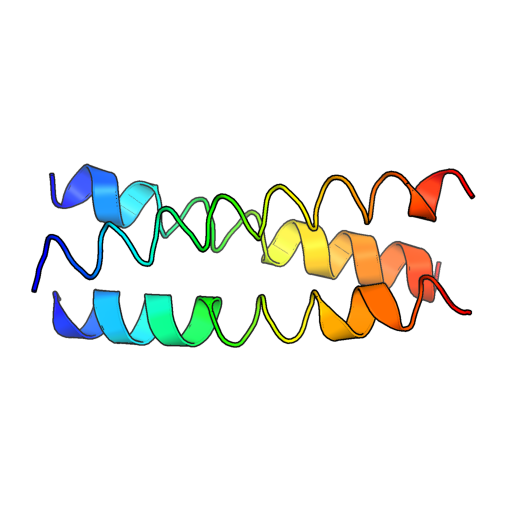
ATOM 1377 N N . GLU C 1 21 ? 15.679 -4.891 8.028 0.93 14.58 20 GLU C N 1
ATOM 1378 C CA A GLU C 1 21 ? 16.777 -5.180 8.933 0.45 14.36 20 GLU C CA 1
ATOM 1379 C CA B GLU C 1 21 ? 16.741 -5.241 8.980 0.45 15.85 20 GLU C CA 1
ATOM 1380 C C . GLU C 1 21 ? 17.710 -6.222 8.338 0.93 15.67 20 GLU C C 1
ATOM 1381 O O . GLU C 1 21 ? 18.938 -6.055 8.390 0.93 16.01 20 GLU C O 1
ATOM 1404 N N . LYS C 1 22 ? 17.150 -7.248 7.696 1.00 14.94 21 LYS C N 1
ATOM 1405 C CA . LYS C 1 22 ? 18.003 -8.264 7.057 1.00 16.06 21 LYS C CA 1
ATOM 1406 C C . LYS C 1 22 ? 18.778 -7.716 5.885 1.00 16.05 21 LYS C C 1
ATOM 1407 O O . LYS C 1 22 ? 19.942 -8.062 5.674 1.00 16.72 21 LYS C O 1
ATOM 1426 N N . LYS C 1 23 ? 18.165 -6.823 5.094 1.00 15.06 22 LYS C N 1
ATOM 1427 C CA . LYS C 1 23 ? 18.869 -6.233 3.973 1.00 16.22 22 LYS C CA 1
ATOM 1428 C C . LYS C 1 23 ? 19.997 -5.322 4.448 1.00 16.11 22 LYS C C 1
ATOM 1429 O O . LYS C 1 23 ? 21.087 -5.326 3.872 1.00 15.82 22 LYS C O 1
ATOM 1448 N N . LEU C 1 24 ? 19.726 -4.543 5.486 1.00 15.12 23 LEU C N 1
ATOM 1449 C CA . LEU C 1 24 ? 20.771 -3.687 5.999 1.00 16.86 23 LEU C CA 1
ATOM 1450 C C . LEU C 1 24 ? 21.956 -4.522 6.559 1.00 17.86 23 LEU C C 1
ATOM 1451 O O . LEU C 1 24 ? 23.124 -4.181 6.318 1.00 17.15 23 LEU C O 1
ATOM 1467 N N . GLU C 1 25 ? 21.662 -5.651 7.226 1.00 17.48 24 GLU C N 1
ATOM 1468 C CA A GLU C 1 25 ? 22.730 -6.531 7.702 0.50 18.11 24 GLU C CA 1
ATOM 1469 C CA B GLU C 1 25 ? 22.731 -6.525 7.697 0.50 17.93 24 GLU C CA 1
ATOM 1470 C C . GLU C 1 25 ? 23.531 -7.066 6.511 1.00 19.28 24 GLU C C 1
ATOM 1471 O O . GLU C 1 25 ? 24.766 -7.150 6.582 1.00 18.48 24 GLU C O 1
ATOM 1494 N N . ALA C 1 26 ? 22.878 -7.411 5.404 1.00 16.74 25 ALA C N 1
ATOM 1495 C CA . ALA C 1 26 ? 23.604 -7.853 4.211 1.00 17.24 25 ALA C CA 1
ATOM 1496 C C . ALA C 1 26 ? 24.553 -6.783 3.726 1.00 20.60 25 ALA C C 1
ATOM 1497 O O . ALA C 1 26 ? 25.726 -7.082 3.481 1.00 20.55 25 ALA C O 1
ATOM 1504 N N . LEU C 1 27 ? 24.100 -5.535 3.656 1.00 17.67 26 LEU C N 1
ATOM 1505 C CA . LEU C 1 27 ? 24.951 -4.474 3.154 1.00 18.65 26 LEU C CA 1
ATOM 1506 C C . LEU C 1 27 ? 26.128 -4.204 4.073 1.00 21.21 26 LEU C C 1
ATOM 1507 O O . LEU C 1 27 ? 27.226 -3.913 3.594 1.00 23.89 26 LEU C O 1
ATOM 1523 N N . GLU C 1 28 ? 25.931 -4.314 5.392 1.00 18.80 27 GLU C N 1
ATOM 1524 C CA . GLU C 1 28 ? 27.059 -4.141 6.326 1.00 20.60 27 GLU C CA 1
ATOM 1525 C C . GLU C 1 28 ? 28.149 -5.198 6.070 1.00 25.52 27 GLU C C 1
ATOM 1526 O O . GLU C 1 28 ? 29.312 -4.947 6.424 1.00 26.84 27 GLU C O 1
ATOM 1538 N N . HIS C 1 29 ? 27.798 -6.380 5.501 1.00 22.47 28 HIS C N 1
ATOM 1539 C CA . HIS C 1 29 ? 28.762 -7.460 5.211 1.00 21.86 28 HIS C CA 1
ATOM 1540 C C . HIS C 1 29 ? 29.167 -7.588 3.731 1.00 29.75 28 HIS C C 1
ATOM 1541 O O . HIS C 1 29 ? 29.730 -8.619 3.326 1.00 29.60 28 HIS C O 1
ATOM 1555 N N . GLY C 1 30 ? 28.980 -6.525 2.958 1.00 28.06 29 GLY C N 1
ATOM 1556 C CA . GLY C 1 30 ? 29.345 -6.493 1.544 1.00 29.05 29 GLY C CA 1
ATOM 1557 C C . GLY C 1 30 ? 28.186 -6.647 0.594 1.00 32.51 29 GLY C C 1
ATOM 1558 O O . GLY C 1 30 ? 27.050 -6.876 1.030 1.00 29.69 29 GLY C O 1
#